Protein AF-A0A101HDH6-F1 (afdb_monomer_lite)

Sequence (43 aa):
MAYNIIELNEKLTTELRVLAKEMGIRRPDAYKKEELIYKILDE

Organism: NCBI:txid294710

Secondary structure (DSSP, 8-state):
----HHHHHHS-HHHHHHHHHHTT-S-GGGS-HHHHHHHHHH-

Foldseek 3Di:
DADDLVNLVVDDLVVLLVLCVVVVNPPSVVDDSVRSSVSSNVD

InterPro domains:
  IPR011112 Rho termination factor-like, N-terminal [PF07498] (7-42)
  IPR011112 Rho termination factor-like, N-terminal [SM00959] (7-43)
  IPR036269 Rho termination factor, N-terminal domain superfamily [SSF68912] (3-42)

pLDDT: mean 92.9, std 7.16, range [55.69, 97.19]

Structure (mmCIF, N/CA/C/O backbone):
data_AF-A0A101HDH6-F1
#
_entry.id   AF-A0A101HDH6-F1
#
loop_
_atom_site.group_PDB
_atom_site.id
_atom_site.type_symbol
_atom_site.label_atom_id
_atom_site.label_alt_id
_atom_site.label_comp_id
_atom_site.label_asym_id
_atom_site.label_entity_id
_atom_site.label_seq_id
_atom_site.pdbx_PDB_ins_code
_atom_site.Cartn_x
_atom_site.Cartn_y
_atom_site.Cartn_z
_atom_site.occupancy
_atom_site.B_iso_or_equiv
_atom_site.auth_seq_id
_atom_site.auth_comp_id
_atom_site.auth_asym_id
_atom_site.auth_atom_id
_atom_site.pdbx_PDB_model_num
ATOM 1 N N . MET A 1 1 ? 9.960 6.899 -12.231 1.00 55.69 1 MET A N 1
ATOM 2 C CA . MET A 1 1 ? 9.730 7.988 -11.257 1.00 55.69 1 MET A CA 1
ATOM 3 C C . MET A 1 1 ? 9.495 7.299 -9.930 1.00 55.69 1 MET A C 1
ATOM 5 O O . MET A 1 1 ? 8.640 6.428 -9.900 1.00 55.69 1 MET A O 1
ATOM 9 N N . ALA A 1 2 ? 10.310 7.573 -8.913 1.00 74.69 2 ALA A N 1
ATOM 10 C CA . ALA A 1 2 ? 10.150 6.941 -7.606 1.00 74.69 2 ALA A CA 1
ATOM 11 C C . ALA A 1 2 ? 9.004 7.630 -6.860 1.00 74.69 2 ALA A C 1
ATOM 13 O O . ALA A 1 2 ? 8.981 8.859 -6.793 1.00 74.69 2 ALA A O 1
ATOM 14 N N . TYR A 1 3 ? 8.061 6.853 -6.335 1.00 87.12 3 TYR A N 1
ATOM 15 C CA . TYR A 1 3 ? 7.039 7.375 -5.434 1.00 87.12 3 TYR A CA 1
ATOM 16 C C . TYR A 1 3 ? 7.680 7.746 -4.098 1.00 87.12 3 TYR A C 1
ATOM 18 O O . TYR A 1 3 ? 8.613 7.077 -3.653 1.00 87.12 3 TYR A O 1
ATOM 26 N N . ASN A 1 4 ? 7.181 8.787 -3.436 1.00 92.12 4 ASN A N 1
ATOM 27 C CA . ASN A 1 4 ? 7.586 9.085 -2.066 1.00 92.12 4 ASN A CA 1
ATOM 28 C C . ASN A 1 4 ? 6.492 8.715 -1.051 1.00 92.12 4 ASN A C 1
ATOM 30 O O . ASN A 1 4 ? 5.312 8.562 -1.372 1.00 92.12 4 ASN A O 1
ATOM 34 N N . ILE A 1 5 ? 6.894 8.571 0.211 1.00 93.12 5 ILE A N 1
ATOM 35 C CA . ILE A 1 5 ? 5.993 8.134 1.281 1.00 93.12 5 ILE A CA 1
ATOM 36 C C . ILE A 1 5 ? 4.841 9.117 1.545 1.00 93.12 5 ILE A C 1
ATOM 38 O O . ILE A 1 5 ? 3.777 8.688 1.983 1.00 93.12 5 ILE A O 1
ATOM 42 N N . ILE A 1 6 ? 5.020 10.414 1.275 1.00 94.50 6 ILE A N 1
ATOM 43 C CA . ILE A 1 6 ? 3.978 11.431 1.471 1.00 94.50 6 ILE A CA 1
ATOM 44 C C . ILE A 1 6 ? 2.893 11.250 0.401 1.00 94.50 6 ILE A C 1
ATOM 46 O O . ILE A 1 6 ? 1.726 11.071 0.741 1.00 94.50 6 ILE A O 1
ATOM 50 N N . GLU A 1 7 ? 3.287 11.160 -0.870 1.00 94.19 7 GLU A N 1
ATOM 51 C CA . GLU A 1 7 ? 2.385 10.937 -2.008 1.00 94.19 7 GLU A CA 1
ATOM 52 C C . GLU A 1 7 ? 1.579 9.641 -1.864 1.00 94.19 7 GLU A C 1
ATOM 54 O O . GLU A 1 7 ? 0.385 9.600 -2.160 1.00 94.19 7 GLU A O 1
ATOM 59 N N . LEU A 1 8 ? 2.216 8.561 -1.403 1.00 95.81 8 LEU A N 1
ATOM 60 C CA . LEU A 1 8 ? 1.538 7.279 -1.214 1.00 95.81 8 LEU A CA 1
ATOM 61 C C . LEU A 1 8 ? 0.583 7.293 -0.012 1.00 95.81 8 LEU A C 1
ATOM 63 O O . LEU A 1 8 ? -0.452 6.623 -0.040 1.00 95.81 8 LEU A O 1
ATOM 67 N N . ASN A 1 9 ? 0.889 8.069 1.031 1.00 95.69 9 ASN A N 1
ATOM 68 C CA . ASN A 1 9 ? 0.000 8.215 2.182 1.00 95.69 9 ASN A CA 1
ATOM 69 C C . ASN A 1 9 ? -1.268 9.009 1.859 1.00 95.69 9 ASN A C 1
ATOM 71 O O . ASN A 1 9 ? -2.317 8.715 2.438 1.00 95.69 9 ASN A O 1
ATOM 75 N N . GLU A 1 10 ? -1.215 9.953 0.923 1.00 96.75 10 GLU A N 1
ATOM 76 C CA . GLU A 1 10 ? -2.395 10.715 0.490 1.00 96.75 10 GLU A CA 1
ATOM 77 C C . GLU A 1 10 ? -3.350 9.893 -0.390 1.00 96.75 10 GLU A C 1
ATOM 79 O O . GLU A 1 10 ? -4.548 10.172 -0.433 1.00 96.75 10 GLU A O 1
ATOM 84 N N . LYS A 1 11 ? -2.860 8.824 -1.029 1.00 95.88 11 LYS A N 1
ATOM 85 C CA . LYS A 1 11 ? -3.676 7.946 -1.879 1.00 95.88 11 LYS A CA 1
ATOM 86 C C . LYS A 1 11 ? -4.666 7.096 -1.088 1.00 95.88 11 LYS A C 1
ATOM 88 O O . LYS A 1 11 ? -4.413 6.636 0.037 1.00 95.88 11 LYS A O 1
ATOM 93 N N . LEU A 1 12 ? -5.797 6.802 -1.718 1.00 97.19 12 LEU A N 1
ATOM 94 C CA . LEU A 1 12 ? -6.740 5.810 -1.225 1.00 97.19 12 LEU A CA 1
ATOM 95 C C . LEU A 1 12 ? -6.131 4.409 -1.309 1.00 97.19 12 LEU A C 1
ATOM 97 O O . LEU A 1 12 ? -5.339 4.081 -2.191 1.00 97.19 12 LEU A O 1
ATOM 101 N N . THR A 1 13 ? -6.560 3.525 -0.412 1.00 95.62 13 THR A N 1
ATOM 102 C CA . THR A 1 13 ? -6.123 2.122 -0.427 1.00 95.62 13 THR A CA 1
ATOM 103 C C . THR A 1 13 ? -6.476 1.423 -1.742 1.00 95.62 13 THR A C 1
ATOM 105 O O . THR A 1 13 ? -5.738 0.551 -2.188 1.00 95.62 13 THR A O 1
ATOM 108 N N . THR A 1 14 ? -7.574 1.810 -2.393 1.00 96.88 14 THR A N 1
ATOM 109 C CA . THR A 1 14 ? -7.958 1.312 -3.722 1.00 96.88 14 THR A CA 1
ATOM 110 C C . THR A 1 14 ? -6.970 1.736 -4.806 1.00 96.88 14 THR A C 1
ATOM 112 O O . THR A 1 14 ? -6.589 0.901 -5.620 1.00 96.88 14 THR A O 1
ATOM 115 N N . GLU A 1 15 ? -6.499 2.983 -4.784 1.00 96.69 15 GLU A N 1
ATOM 116 C CA . GLU A 1 15 ? -5.484 3.485 -5.719 1.00 96.69 15 GLU A CA 1
ATOM 117 C C . GLU A 1 15 ? -4.143 2.781 -5.511 1.00 96.69 15 GLU A C 1
ATOM 119 O O . GLU A 1 15 ? -3.540 2.310 -6.471 1.00 96.69 15 GLU A O 1
ATOM 124 N N . LEU A 1 16 ? -3.720 2.609 -4.255 1.00 97.00 16 LEU A N 1
ATOM 125 C CA . LEU A 1 16 ? -2.508 1.855 -3.923 1.00 97.00 16 LEU A CA 1
ATOM 126 C C . LEU A 1 16 ? -2.595 0.400 -4.395 1.00 97.00 16 LEU A C 1
ATOM 128 O O . LEU A 1 16 ? -1.610 -0.158 -4.862 1.00 97.00 16 LEU A O 1
ATOM 132 N N . ARG A 1 17 ? -3.778 -0.223 -4.328 1.00 96.75 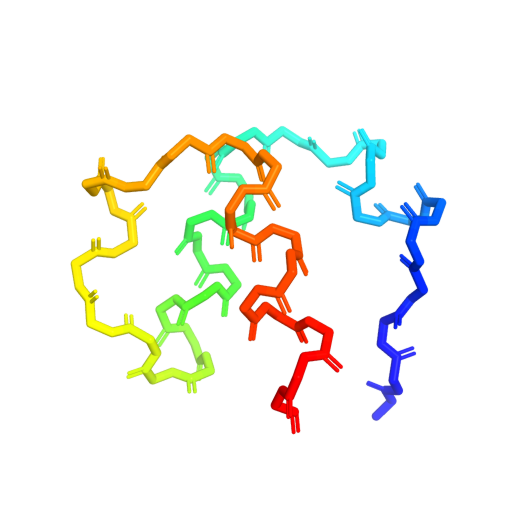17 ARG A N 1
ATOM 133 C CA . ARG A 1 17 ? -3.985 -1.582 -4.851 1.00 96.75 17 ARG A CA 1
ATOM 134 C C . ARG A 1 17 ? -3.848 -1.647 -6.365 1.00 96.75 17 ARG A C 1
ATOM 136 O O . ARG A 1 17 ? -3.306 -2.630 -6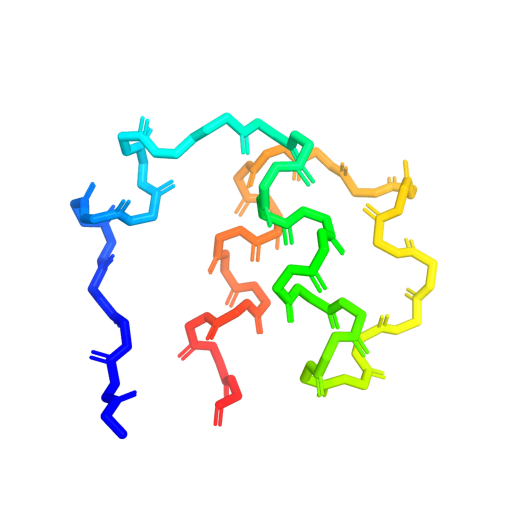.856 1.00 96.75 17 ARG A O 1
ATOM 143 N N . VAL A 1 18 ? -4.351 -0.652 -7.093 1.00 96.81 18 VAL A N 1
ATOM 144 C CA . VAL A 1 18 ? -4.199 -0.575 -8.556 1.00 96.81 18 VAL A CA 1
ATOM 145 C C . VAL A 1 18 ? -2.727 -0.419 -8.913 1.00 96.81 18 VAL A C 1
ATOM 147 O O . VAL A 1 18 ? -2.200 -1.233 -9.662 1.00 96.81 18 VAL A O 1
ATOM 150 N N . LEU A 1 19 ? -2.057 0.537 -8.278 1.00 95.00 19 LEU A N 1
ATOM 151 C CA . LEU A 1 19 ? -0.644 0.824 -8.495 1.00 95.00 19 LEU A CA 1
ATOM 152 C C . LEU A 1 19 ? 0.232 -0.402 -8.203 1.00 95.00 19 LEU A C 1
ATOM 154 O O . LEU A 1 19 ? 1.062 -0.797 -9.012 1.00 95.00 19 LEU A O 1
ATOM 158 N N . ALA A 1 20 ? -0.045 -1.094 -7.097 1.00 94.88 20 ALA A N 1
ATOM 159 C CA . ALA A 1 20 ? 0.627 -2.338 -6.760 1.00 94.88 20 ALA A CA 1
ATOM 160 C C . ALA A 1 20 ? 0.398 -3.446 -7.809 1.00 94.88 20 ALA A C 1
ATOM 162 O O . ALA A 1 20 ? 1.329 -4.187 -8.118 1.00 94.88 20 ALA A O 1
ATOM 163 N N . LYS A 1 21 ? -0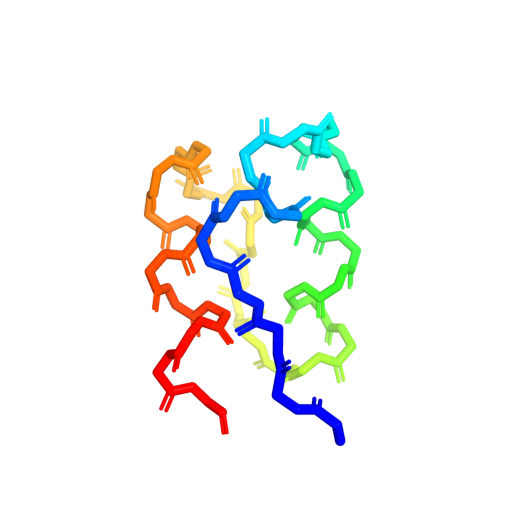.801 -3.557 -8.406 1.00 95.44 21 LYS A N 1
ATOM 164 C CA . LYS A 1 21 ? -1.036 -4.502 -9.519 1.00 95.44 21 LYS A CA 1
ATOM 165 C C . LYS A 1 21 ? -0.215 -4.141 -10.752 1.00 95.44 21 LYS A C 1
ATOM 167 O O . LYS A 1 21 ? 0.332 -5.044 -11.378 1.00 95.44 21 LYS A O 1
ATOM 172 N N . GLU A 1 22 ? -0.141 -2.857 -11.094 1.00 94.25 22 GLU A N 1
ATOM 173 C CA . GLU A 1 22 ? 0.635 -2.363 -12.240 1.00 94.25 22 GLU A CA 1
ATOM 174 C C . GLU A 1 22 ? 2.137 -2.610 -12.058 1.00 94.25 22 GLU A C 1
ATOM 176 O O . GLU A 1 22 ? 2.826 -2.930 -13.023 1.00 94.25 22 GLU A O 1
ATOM 181 N N . MET A 1 23 ? 2.618 -2.565 -10.814 1.00 92.06 23 MET A N 1
ATOM 182 C CA . MET A 1 23 ? 3.996 -2.901 -10.439 1.00 92.06 23 MET A CA 1
ATOM 183 C C . MET A 1 23 ? 4.246 -4.413 -10.287 1.00 92.06 23 MET A C 1
ATOM 185 O O . MET A 1 23 ? 5.349 -4.830 -9.967 1.00 92.06 23 MET A O 1
ATOM 189 N N . GLY A 1 24 ? 3.244 -5.270 -10.517 1.00 93.75 24 GLY A N 1
ATOM 190 C CA . GLY A 1 24 ? 3.407 -6.729 -10.448 1.00 93.75 24 GLY A CA 1
ATOM 191 C C . GLY A 1 24 ? 3.323 -7.333 -9.040 1.00 93.75 24 GLY A C 1
ATOM 192 O O . GLY A 1 24 ? 3.477 -8.551 -8.880 1.00 93.75 24 GLY A O 1
ATOM 193 N N . ILE A 1 25 ? 2.995 -6.537 -8.018 1.00 93.69 25 ILE A N 1
ATOM 194 C CA . ILE A 1 25 ? 2.765 -7.022 -6.655 1.00 93.69 25 ILE A CA 1
ATOM 195 C C . ILE A 1 25 ? 1.520 -7.918 -6.650 1.00 93.69 25 ILE A C 1
ATOM 197 O O . ILE A 1 25 ? 0.398 -7.508 -6.960 1.00 93.69 25 ILE A O 1
ATOM 201 N N . ARG A 1 26 ? 1.712 -9.183 -6.266 1.00 93.56 26 ARG A N 1
ATOM 202 C CA . ARG A 1 26 ? 0.645 -10.193 -6.244 1.00 93.56 26 ARG A CA 1
ATOM 203 C C . ARG A 1 26 ? -0.276 -10.012 -5.042 1.00 93.56 26 ARG A C 1
ATOM 2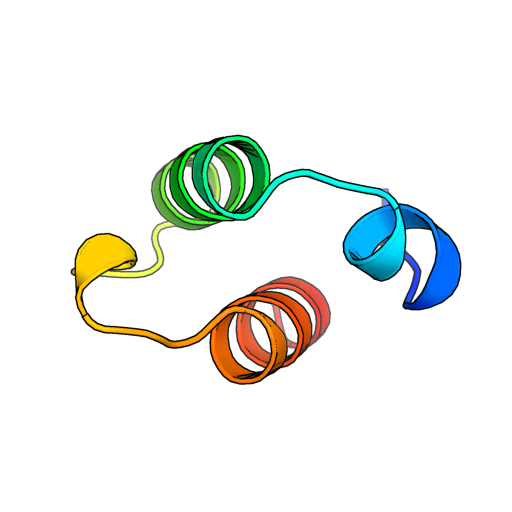05 O O . ARG A 1 26 ? 0.192 -9.825 -3.920 1.00 93.56 26 ARG A O 1
ATOM 212 N N . ARG A 1 27 ? -1.582 -10.187 -5.282 1.00 93.38 27 ARG A N 1
ATOM 213 C CA . ARG A 1 27 ? -2.661 -10.098 -4.276 1.00 93.38 27 ARG A CA 1
ATOM 214 C C . ARG A 1 27 ? -2.592 -8.809 -3.439 1.00 93.38 27 ARG A C 1
ATOM 216 O O . ARG A 1 27 ? -2.584 -8.887 -2.211 1.00 93.38 27 ARG A O 1
ATOM 223 N N . PRO A 1 28 ? -2.552 -7.617 -4.065 1.00 93.94 28 PRO A N 1
ATOM 224 C CA . PRO A 1 28 ? -2.449 -6.370 -3.314 1.00 93.94 28 PRO A CA 1
ATOM 225 C C . PRO A 1 28 ? -3.672 -6.115 -2.430 1.00 93.94 28 PRO A C 1
ATOM 227 O O . PRO A 1 28 ? -3.627 -5.361 -1.462 1.00 93.94 28 PRO A O 1
ATOM 230 N N . ASP A 1 29 ? -4.774 -6.792 -2.727 1.00 94.75 29 ASP A N 1
ATOM 231 C CA . ASP A 1 29 ? -5.974 -6.793 -1.919 1.00 94.75 29 ASP A CA 1
ATOM 232 C C . ASP A 1 29 ? -5.834 -7.459 -0.535 1.00 94.75 29 ASP A C 1
ATOM 234 O O . ASP A 1 29 ? -6.619 -7.141 0.365 1.00 94.75 29 ASP A O 1
ATOM 238 N N . ALA A 1 30 ? -4.821 -8.308 -0.342 1.00 95.69 30 ALA A N 1
ATOM 239 C CA . ALA A 1 30 ? -4.527 -8.959 0.934 1.00 95.69 30 ALA A CA 1
ATOM 240 C C . ALA A 1 30 ? -3.749 -8.061 1.913 1.00 95.69 30 ALA A C 1
ATOM 242 O O . ALA A 1 30 ? -3.689 -8.369 3.100 1.00 95.69 30 ALA A O 1
ATOM 243 N N . TYR A 1 31 ? -3.167 -6.961 1.429 1.00 95.12 31 TYR A N 1
ATOM 244 C CA . TYR A 1 31 ? -2.321 -6.082 2.231 1.00 95.12 31 TYR A CA 1
ATOM 245 C C . TYR A 1 31 ? -3.102 -4.895 2.802 1.00 95.12 31 TYR A C 1
ATOM 247 O O . TYR A 1 31 ? -4.029 -4.348 2.176 1.00 95.12 31 TYR A O 1
ATOM 255 N N . LYS A 1 32 ? -2.693 -4.469 4.000 1.00 95.75 32 LYS A N 1
ATOM 256 C CA . LYS A 1 32 ? -3.110 -3.194 4.591 1.00 95.75 32 LYS A CA 1
ATOM 257 C C . LYS A 1 32 ? -2.473 -2.024 3.837 1.00 95.75 32 LYS A C 1
ATOM 259 O O . LYS A 1 32 ? -1.523 -2.192 3.078 1.00 95.75 32 LYS A O 1
ATOM 264 N N . LYS A 1 33 ? -2.998 -0.814 4.059 1.00 95.06 33 LYS A N 1
ATOM 265 C CA . LYS A 1 33 ? -2.512 0.409 3.401 1.00 95.06 33 LYS A CA 1
ATOM 266 C C . LYS A 1 33 ? -1.003 0.598 3.591 1.00 95.06 33 LYS A C 1
ATOM 268 O O . LYS A 1 33 ? -0.299 0.762 2.608 1.00 95.06 33 LYS A O 1
ATOM 273 N N . GLU A 1 34 ? -0.515 0.518 4.824 1.00 95.69 34 GLU A N 1
ATOM 274 C CA . GLU A 1 34 ? 0.906 0.712 5.145 1.00 95.69 34 GLU A CA 1
ATOM 275 C C . GLU A 1 34 ? 1.794 -0.331 4.453 1.00 95.69 34 GLU A C 1
ATOM 277 O O . GLU A 1 34 ? 2.803 0.015 3.853 1.00 95.69 34 GLU A O 1
ATOM 282 N N . GLU A 1 35 ? 1.374 -1.599 4.443 1.00 95.50 35 GLU A N 1
ATOM 283 C CA . GLU A 1 35 ? 2.090 -2.676 3.749 1.00 95.50 35 GLU A CA 1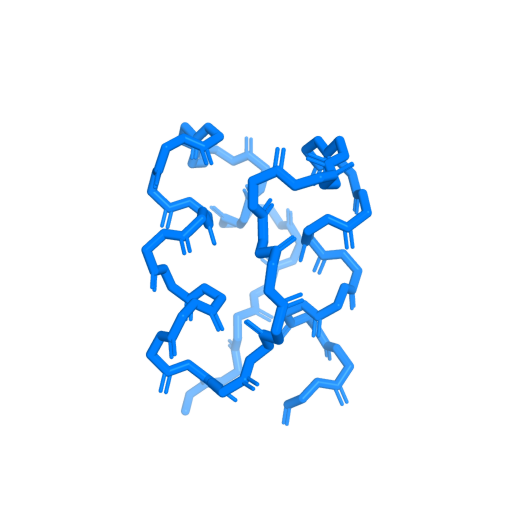
ATOM 284 C C . GLU A 1 35 ? 2.157 -2.447 2.234 1.00 95.50 35 GLU A C 1
ATOM 286 O O . GLU A 1 35 ? 3.186 -2.722 1.621 1.00 95.50 35 GLU A O 1
ATOM 291 N N . LEU A 1 36 ? 1.086 -1.926 1.623 1.00 95.88 36 LEU A N 1
ATOM 292 C CA . LEU A 1 36 ? 1.098 -1.537 0.210 1.00 95.88 36 LEU A CA 1
ATOM 293 C C . LEU A 1 36 ? 2.084 -0.402 -0.044 1.00 95.88 36 LEU A C 1
ATOM 295 O O . LEU A 1 36 ? 2.843 -0.484 -1.001 1.00 95.88 36 LEU A O 1
ATOM 299 N N . ILE A 1 37 ? 2.096 0.620 0.815 1.00 95.62 37 ILE A N 1
ATOM 300 C CA . ILE A 1 37 ? 3.023 1.752 0.702 1.00 95.62 37 ILE A CA 1
ATOM 301 C C . ILE A 1 37 ? 4.467 1.249 0.742 1.00 95.62 37 ILE A C 1
ATOM 303 O O . ILE A 1 37 ? 5.239 1.583 -0.149 1.00 95.62 37 ILE A O 1
ATOM 307 N N . TYR A 1 38 ? 4.819 0.396 1.707 1.00 95.19 38 TYR A N 1
ATOM 308 C CA . TYR A 1 38 ? 6.173 -0.159 1.786 1.00 95.19 38 TYR A CA 1
ATOM 309 C C . TYR A 1 38 ? 6.533 -1.019 0.574 1.00 95.19 38 TYR A C 1
ATOM 311 O O . TYR A 1 38 ? 7.627 -0.877 0.045 1.00 95.19 38 TYR A O 1
ATOM 319 N N . LYS A 1 39 ? 5.617 -1.865 0.091 1.00 93.56 39 LYS A N 1
ATOM 320 C CA . LYS A 1 39 ? 5.868 -2.702 -1.092 1.00 93.56 39 LYS A CA 1
ATOM 321 C C . LYS A 1 39 ? 6.027 -1.896 -2.379 1.00 93.56 39 LYS A C 1
ATOM 323 O O . LYS A 1 39 ? 6.793 -2.292 -3.236 1.00 93.56 39 LYS A O 1
ATOM 328 N N . ILE A 1 40 ? 5.299 -0.791 -2.513 1.00 93.75 40 ILE A N 1
ATOM 329 C CA . ILE A 1 40 ? 5.402 0.120 -3.660 1.00 93.75 40 ILE A CA 1
ATOM 330 C C . ILE A 1 40 ? 6.695 0.948 -3.601 1.00 93.75 40 ILE A C 1
ATOM 332 O O . ILE A 1 40 ? 7.195 1.352 -4.640 1.00 93.75 40 ILE A O 1
ATOM 336 N N . LEU A 1 41 ? 7.217 1.233 -2.404 1.00 93.06 41 LEU A N 1
ATOM 337 C CA . LEU A 1 41 ? 8.482 1.958 -2.228 1.00 93.06 41 LEU A CA 1
ATOM 338 C C . LEU A 1 41 ? 9.724 1.082 -2.452 1.00 93.06 41 LEU A C 1
ATOM 340 O O . LEU A 1 41 ? 10.785 1.631 -2.736 1.00 93.06 41 LEU A O 1
ATOM 344 N N . ASP A 1 42 ? 9.607 -0.233 -2.253 1.00 89.06 42 ASP A N 1
ATOM 345 C CA . ASP A 1 42 ? 10.705 -1.206 -2.387 1.00 8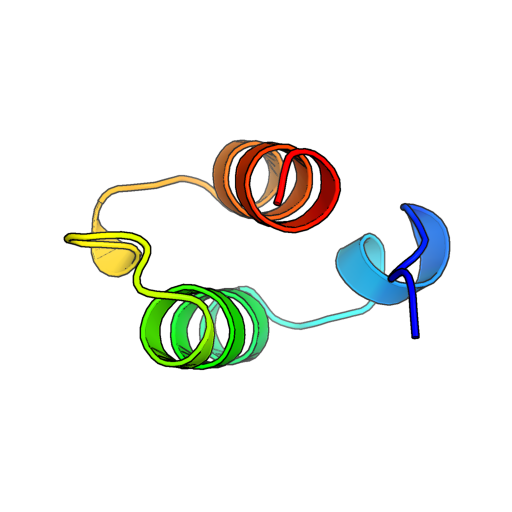9.06 42 ASP A CA 1
ATOM 346 C C . ASP A 1 42 ? 10.980 -1.611 -3.851 1.00 89.06 42 ASP A C 1
ATOM 348 O O . ASP A 1 42 ? 12.077 -2.067 -4.163 1.00 89.06 42 ASP A O 1
ATOM 352 N N . GLU A 1 43 ? 9.999 -1.416 -4.741 1.00 78.56 43 GLU A N 1
ATOM 353 C CA . GLU A 1 43 ? 10.060 -1.696 -6.189 1.00 78.56 43 GLU A CA 1
ATOM 354 C C . GLU A 1 43 ? 10.456 -0.457 -7.014 1.00 78.56 43 GLU A C 1
ATOM 356 O O . GLU A 1 43 ? 11.334 -0.587 -7.900 1.00 78.56 43 GLU A O 1
#

Radius of gyration: 8.93 Å; chains: 1; bounding box: 19×22×17 Å